Protein AF-A0A146M3C0-F1 (afdb_monomer_lite)

Foldseek 3Di:
DDDDDDPVRVVVVVVVVVVVVVVVVVVVCPDPQDWDAAPQDGDTHSDPVVNVLCVVQPRPHPFDAAAPPDRDGDSDPVVNVVCCCVPVDDPVNVVVVVVVVVVVVVVVVVVVVVVCCVPVDPPD

InterPro domains:
  IPR013087 Zinc finger C2H2-type [PS50157] (36-63)
  IPR013087 Zinc finger C2H2-type [PS50157] (65-93)

Sequence (124 aa):
EKVHPTYEQLVEKANKEARKKASKIAKDGTTVIERFPCSKCTRSYKFKKHLTWHLQYECGVPPRFSCSSCSFRGKDKRTVLRHIKKVHTTQEELRIEKANKEVEDAAKEVEEAIIYIHNEIPGF

Radius of gyration: 24.07 Å; chains: 1; bounding box: 65×37×46 Å

Secondary structure (DSSP, 8-state):
--PPPPHHHHHHHHHHHHHHHHHHHTTS--S----EE-SSSS-EESSHHHHHHHHHHTTTPPP-EEPSSSS-EESSHHHHHHHHHHHT--HHHHHHHHHHHHHHHHHHHHHHHHHHHHHHSTT-

Structure (mmCIF, N/CA/C/O backbone):
data_AF-A0A146M3C0-F1
#
_entry.id   AF-A0A146M3C0-F1
#
loop_
_atom_site.group_PDB
_atom_site.id
_atom_site.type_symbol
_atom_site.label_atom_id
_atom_site.label_alt_id
_atom_site.label_comp_id
_atom_site.label_asym_id
_atom_site.label_entity_id
_atom_site.label_seq_id
_atom_site.pdbx_PDB_ins_code
_atom_site.Cartn_x
_atom_site.Cartn_y
_atom_site.Cartn_z
_atom_site.occupancy
_atom_site.B_iso_or_equiv
_atom_site.auth_seq_id
_atom_site.auth_comp_id
_atom_site.auth_asym_id
_atom_site.auth_atom_id
_atom_site.pdbx_PDB_model_num
ATOM 1 N N . GLU A 1 1 ? 43.745 -4.798 17.406 1.00 54.12 1 GLU A N 1
ATOM 2 C CA . GLU A 1 1 ? 43.210 -3.629 18.133 1.00 54.12 1 GLU A CA 1
ATOM 3 C C . GLU A 1 1 ? 41.689 -3.744 18.178 1.00 54.12 1 GLU A C 1
ATOM 5 O O . GLU A 1 1 ? 41.094 -3.994 17.136 1.00 54.12 1 GLU A O 1
ATOM 10 N N . LYS A 1 2 ? 41.052 -3.733 19.357 1.00 60.28 2 LYS A N 1
ATOM 11 C CA . LYS A 1 2 ? 39.584 -3.846 19.450 1.00 60.28 2 LYS A CA 1
ATOM 12 C C . LYS A 1 2 ? 39.004 -2.434 19.412 1.00 60.28 2 LYS A C 1
ATOM 14 O O . LYS A 1 2 ? 39.130 -1.712 20.393 1.00 60.28 2 LYS A O 1
ATOM 19 N N . VAL A 1 3 ? 38.411 -2.048 18.283 1.00 73.31 3 VAL A N 1
ATOM 20 C CA . VAL A 1 3 ? 37.755 -0.742 18.125 1.00 73.31 3 VAL A CA 1
ATOM 21 C C . VAL A 1 3 ? 36.576 -0.666 19.093 1.00 73.31 3 VAL A C 1
ATOM 23 O O . VAL A 1 3 ? 35.673 -1.504 19.049 1.00 73.31 3 VAL A O 1
ATOM 26 N N . HIS A 1 4 ? 36.614 0.307 20.001 1.00 72.12 4 HIS A N 1
ATOM 27 C CA . HIS A 1 4 ? 35.531 0.549 20.944 1.00 72.12 4 HIS A CA 1
ATOM 28 C C . HIS A 1 4 ? 34.388 1.289 20.230 1.00 72.12 4 HIS A C 1
ATOM 30 O O . HIS A 1 4 ? 34.660 2.259 19.521 1.00 72.12 4 HIS A O 1
ATOM 36 N N . PRO A 1 5 ? 33.124 0.858 20.388 1.00 81.56 5 PRO A N 1
ATOM 37 C CA . PRO A 1 5 ? 31.999 1.505 19.725 1.00 81.56 5 PRO A CA 1
ATOM 38 C C . PRO A 1 5 ? 31.825 2.955 20.188 1.00 81.56 5 PRO A C 1
ATOM 40 O O . PRO A 1 5 ? 32.049 3.277 21.361 1.00 81.56 5 PRO A O 1
ATOM 43 N N . THR A 1 6 ? 31.416 3.823 19.261 1.00 91.94 6 THR A N 1
ATOM 44 C CA . THR A 1 6 ? 31.141 5.235 19.551 1.00 91.94 6 THR A CA 1
ATOM 45 C C . THR A 1 6 ? 29.829 5.393 20.314 1.00 91.94 6 THR A C 1
ATOM 47 O O . THR A 1 6 ? 28.981 4.495 20.356 1.00 91.94 6 THR A O 1
ATOM 50 N N . TYR A 1 7 ? 29.645 6.565 20.917 1.00 85.00 7 TYR A N 1
ATOM 51 C CA . TYR A 1 7 ? 28.418 6.901 21.626 1.00 85.00 7 TYR A CA 1
ATOM 52 C C . TYR A 1 7 ? 27.178 6.821 20.715 1.00 85.00 7 TYR A C 1
ATOM 54 O O . TYR A 1 7 ? 26.175 6.228 21.123 1.00 85.00 7 TYR A O 1
ATOM 62 N N . GLU A 1 8 ? 27.241 7.304 19.463 1.00 92.94 8 GLU A N 1
ATOM 63 C CA . GLU A 1 8 ? 26.106 7.195 18.531 1.00 92.94 8 GLU A CA 1
ATOM 64 C C . GLU A 1 8 ? 25.739 5.733 18.240 1.00 92.94 8 GLU A C 1
ATOM 66 O O . GLU A 1 8 ? 24.560 5.375 18.260 1.00 92.94 8 GLU A O 1
ATOM 71 N N . GLN A 1 9 ? 26.735 4.860 18.050 1.00 91.69 9 GLN A N 1
ATOM 72 C CA . GLN A 1 9 ? 26.518 3.435 17.769 1.00 91.69 9 GLN A CA 1
ATOM 73 C C . GLN A 1 9 ? 25.808 2.716 18.926 1.00 91.69 9 GLN A C 1
ATOM 75 O O . GLN A 1 9 ? 24.974 1.829 18.709 1.00 91.69 9 GLN A O 1
ATOM 80 N N . LEU A 1 10 ? 26.102 3.108 20.169 1.00 91.19 10 LEU A N 1
ATOM 81 C CA . LEU A 1 10 ? 25.420 2.588 21.354 1.00 91.19 10 LEU A CA 1
ATOM 82 C C . LEU A 1 10 ? 23.959 3.061 21.416 1.00 91.19 10 LEU A C 1
ATOM 84 O O . LEU A 1 10 ? 23.064 2.251 21.680 1.00 91.19 10 LEU A O 1
ATOM 88 N N . VAL A 1 11 ? 23.701 4.338 21.111 1.00 92.81 11 VAL A N 1
ATOM 89 C CA . VAL A 1 11 ? 22.347 4.920 21.074 1.00 92.81 11 VAL A CA 1
ATOM 90 C C . VAL A 1 11 ? 21.495 4.278 19.978 1.00 92.81 11 VAL A C 1
ATOM 92 O O . VAL A 1 11 ? 20.347 3.895 20.221 1.00 92.81 11 VAL A O 1
ATOM 95 N N . GLU A 1 12 ? 22.041 4.090 18.777 1.00 93.12 12 GLU A N 1
ATOM 96 C CA . GLU A 1 12 ? 21.337 3.424 17.679 1.00 93.12 12 GLU A CA 1
ATOM 97 C C . GLU A 1 12 ? 20.973 1.979 18.015 1.00 93.12 12 GLU A C 1
ATOM 99 O O . GLU A 1 12 ? 19.845 1.538 17.754 1.00 93.12 12 GLU A O 1
ATOM 104 N N . LYS A 1 13 ? 21.902 1.241 18.635 1.00 93.12 13 LYS A N 1
ATOM 105 C CA . LYS A 1 13 ? 21.661 -0.132 19.082 1.00 93.12 13 LYS A CA 1
ATOM 106 C C . LYS A 1 13 ? 20.535 -0.184 20.114 1.00 93.12 13 LYS A C 1
ATOM 108 O O . LYS A 1 13 ? 19.594 -0.961 19.930 1.00 93.12 13 LYS A O 1
ATOM 113 N N . ALA A 1 14 ? 20.575 0.682 21.127 1.00 93.00 14 ALA A N 1
ATOM 114 C CA . ALA A 1 14 ? 19.534 0.774 22.149 1.00 93.00 14 ALA A CA 1
ATOM 115 C C . ALA A 1 14 ? 18.163 1.128 21.541 1.00 93.00 14 ALA A C 1
ATOM 117 O O . ALA A 1 14 ? 17.158 0.476 21.833 1.00 93.00 14 ALA A O 1
ATOM 118 N N . ASN A 1 15 ? 18.116 2.087 20.613 1.00 91.19 15 ASN A N 1
ATOM 119 C CA . ASN A 1 15 ? 16.892 2.467 19.903 1.00 91.19 15 ASN A CA 1
ATOM 120 C C . ASN A 1 15 ? 16.329 1.314 19.059 1.00 91.19 15 ASN A C 1
ATOM 122 O O . ASN A 1 15 ? 15.118 1.069 19.040 1.00 91.19 15 ASN A O 1
ATOM 126 N N . LYS A 1 16 ? 17.197 0.570 18.366 1.00 92.06 16 LYS A N 1
ATOM 127 C CA . LYS A 1 16 ? 16.816 -0.606 17.574 1.00 92.06 16 LYS A CA 1
ATOM 128 C C . LYS A 1 16 ? 16.255 -1.717 18.463 1.00 92.06 16 LYS A C 1
ATOM 130 O O . LYS A 1 16 ? 15.255 -2.340 18.099 1.00 92.06 16 LYS A O 1
ATOM 135 N N . GLU A 1 17 ? 16.857 -1.952 19.624 1.00 93.44 17 GLU A N 1
ATOM 136 C CA . GLU A 1 17 ? 16.389 -2.925 20.616 1.00 93.44 17 GLU A CA 1
ATOM 137 C C . GLU A 1 17 ? 15.050 -2.512 21.241 1.00 93.44 17 GLU A C 1
ATOM 139 O O . GLU A 1 17 ? 14.123 -3.326 21.296 1.00 93.44 17 GLU A O 1
ATOM 144 N N . ALA A 1 18 ? 14.886 -1.236 21.596 1.00 88.94 18 ALA A N 1
ATOM 145 C CA . ALA A 1 18 ? 13.631 -0.691 22.106 1.00 88.94 18 ALA A CA 1
ATOM 146 C C . ALA A 1 18 ? 12.483 -0.841 21.090 1.00 88.94 18 ALA A C 1
ATOM 148 O O . ALA A 1 18 ? 11.401 -1.319 21.440 1.00 88.94 18 ALA A O 1
ATOM 149 N N . ARG A 1 19 ? 12.729 -0.532 19.807 1.00 88.06 19 ARG A N 1
ATOM 150 C CA . ARG A 1 19 ? 11.752 -0.726 18.716 1.00 88.06 19 ARG A CA 1
ATOM 151 C C . ARG A 1 19 ? 11.354 -2.195 18.558 1.00 88.06 19 ARG A C 1
ATOM 153 O O . ARG A 1 19 ? 10.168 -2.499 18.417 1.00 88.06 19 ARG A O 1
ATOM 160 N N . LYS A 1 20 ? 12.322 -3.118 18.617 1.00 87.50 20 LYS A N 1
ATOM 161 C CA . LYS A 1 20 ? 12.063 -4.570 18.563 1.00 87.50 20 LYS A CA 1
ATOM 162 C C . LYS A 1 20 ? 11.214 -5.033 19.749 1.00 87.50 20 LYS A C 1
ATOM 164 O O . LYS A 1 20 ? 10.244 -5.762 19.546 1.00 87.50 20 LYS A O 1
ATOM 169 N N . LYS A 1 21 ? 11.531 -4.570 20.963 1.00 83.19 21 LYS A N 1
ATOM 170 C CA . LYS A 1 21 ? 10.773 -4.872 22.187 1.00 83.19 21 LYS A CA 1
ATOM 171 C C . LYS A 1 21 ? 9.334 -4.357 22.095 1.00 83.19 21 LYS A C 1
ATOM 173 O O . LYS A 1 21 ? 8.403 -5.126 22.316 1.00 83.19 21 LYS A O 1
ATOM 178 N N . ALA A 1 22 ? 9.139 -3.107 21.674 1.00 80.00 22 ALA A N 1
ATOM 179 C CA . ALA A 1 22 ? 7.813 -2.519 21.470 1.00 80.00 22 ALA A CA 1
ATOM 180 C C . ALA A 1 22 ? 6.995 -3.271 20.405 1.00 80.00 22 ALA A C 1
ATOM 182 O O . ALA A 1 22 ? 5.810 -3.545 20.600 1.00 80.00 22 ALA A O 1
ATOM 183 N N . SER A 1 23 ? 7.628 -3.676 19.297 1.00 80.88 23 SER A N 1
ATOM 184 C CA . SER A 1 23 ? 6.961 -4.482 18.270 1.00 80.88 23 SER A CA 1
ATOM 185 C C . SER A 1 23 ? 6.556 -5.869 18.773 1.00 80.88 23 SER A C 1
ATOM 187 O O . SER A 1 23 ? 5.562 -6.394 18.271 1.00 80.88 23 SER A O 1
ATOM 189 N N . LYS A 1 24 ? 7.308 -6.473 19.701 1.00 77.25 24 LYS A N 1
ATOM 190 C CA . LYS A 1 24 ? 6.968 -7.767 20.308 1.00 77.25 24 LYS A CA 1
ATOM 191 C C . LYS A 1 24 ? 5.775 -7.630 21.260 1.00 77.25 24 LYS A C 1
ATOM 193 O O . LYS A 1 24 ? 4.794 -8.342 21.095 1.00 77.25 24 LYS A O 1
ATOM 198 N N . ILE A 1 25 ? 5.780 -6.613 22.127 1.00 72.56 25 ILE A N 1
ATOM 199 C CA . ILE A 1 25 ? 4.651 -6.289 23.024 1.00 72.56 25 ILE A CA 1
ATOM 200 C C . ILE A 1 25 ? 3.352 -6.052 22.233 1.00 72.56 25 ILE A C 1
ATOM 202 O O . ILE A 1 25 ? 2.281 -6.506 22.627 1.00 72.56 25 ILE A O 1
ATOM 206 N N . ALA A 1 26 ? 3.434 -5.382 21.079 1.00 70.31 26 ALA A N 1
ATOM 207 C CA . ALA A 1 26 ? 2.276 -5.147 20.217 1.00 70.31 26 ALA A CA 1
ATOM 208 C C . ALA A 1 26 ? 1.732 -6.413 19.517 1.00 70.31 26 ALA A C 1
ATOM 210 O O . ALA A 1 26 ? 0.622 -6.357 18.982 1.00 70.31 26 ALA A O 1
ATOM 211 N N . LYS A 1 27 ? 2.508 -7.506 19.465 1.00 68.44 27 LYS A N 1
ATOM 212 C CA . LYS A 1 27 ? 2.137 -8.797 18.855 1.00 68.44 27 LYS A CA 1
ATOM 213 C C . LYS A 1 27 ? 1.643 -9.809 19.888 1.00 68.44 27 LYS A C 1
ATOM 215 O O . LYS A 1 27 ? 0.701 -10.530 19.586 1.00 68.44 27 LYS A O 1
ATOM 220 N N . ASP A 1 28 ? 2.217 -9.801 21.090 1.00 70.50 28 ASP A N 1
ATOM 221 C CA . ASP A 1 28 ? 1.913 -10.760 22.165 1.00 70.50 28 ASP A CA 1
ATOM 222 C C . ASP A 1 28 ? 0.541 -10.509 22.835 1.00 70.50 28 ASP A C 1
ATOM 224 O O . ASP A 1 28 ? 0.149 -11.226 23.750 1.00 70.50 28 ASP A O 1
ATOM 228 N N . GLY A 1 29 ? -0.223 -9.504 22.383 1.00 62.78 29 GLY A N 1
ATOM 229 C CA . GLY A 1 29 ? -1.632 -9.309 22.758 1.00 62.78 29 GLY A CA 1
ATOM 230 C C . GLY A 1 29 ? -1.877 -8.908 24.217 1.00 62.78 29 GLY A C 1
ATOM 231 O O . GLY A 1 29 ? -3.019 -8.681 24.596 1.00 62.78 29 GLY A O 1
ATOM 232 N N . THR A 1 30 ? -0.822 -8.756 25.022 1.00 63.81 30 THR A N 1
ATOM 233 C CA . THR A 1 30 ? -0.884 -8.381 26.447 1.00 63.81 30 THR A CA 1
ATOM 234 C C . THR A 1 30 ? -1.446 -6.972 26.665 1.00 63.81 30 THR A C 1
ATOM 236 O O . THR A 1 30 ? -1.906 -6.642 27.753 1.00 63.81 30 THR A O 1
ATOM 239 N N . THR A 1 31 ? -1.450 -6.133 25.624 1.00 63.66 31 THR A N 1
ATOM 240 C CA . THR A 1 31 ? -2.179 -4.861 25.622 1.00 63.66 31 THR A CA 1
ATOM 241 C C . THR A 1 31 ? -3.545 -5.086 24.979 1.00 63.66 31 THR A C 1
ATOM 243 O O . THR A 1 31 ? -3.637 -5.345 23.778 1.00 63.66 31 THR A O 1
ATOM 246 N N . VAL A 1 32 ? -4.621 -4.991 25.765 1.00 66.56 32 VAL A N 1
ATOM 247 C CA . VAL A 1 32 ? -5.984 -4.913 25.221 1.00 66.56 32 VAL A CA 1
ATOM 248 C C . VAL A 1 32 ? -6.104 -3.558 24.525 1.00 66.56 32 VAL A C 1
ATOM 250 O O . VAL A 1 32 ? -6.438 -2.548 25.134 1.00 66.56 32 VAL A O 1
ATOM 253 N N . ILE A 1 33 ? -5.729 -3.509 23.247 1.00 74.00 33 ILE A N 1
ATOM 254 C CA . ILE A 1 33 ? -5.891 -2.311 22.426 1.00 74.00 33 ILE A CA 1
ATOM 255 C C . ILE A 1 33 ? -7.352 -2.278 21.998 1.00 74.00 33 ILE A C 1
ATOM 257 O O . ILE A 1 33 ? -7.770 -3.090 21.166 1.00 74.00 33 ILE A O 1
ATOM 261 N N . GLU A 1 34 ? -8.113 -1.349 2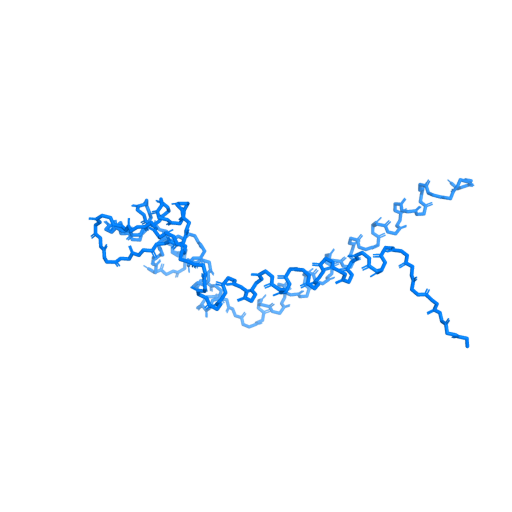2.572 1.00 84.25 34 GLU A N 1
ATOM 262 C CA . GLU A 1 34 ? -9.484 -1.076 22.159 1.00 84.25 34 GLU A CA 1
ATOM 263 C C . GLU A 1 34 ? -9.526 -0.873 20.637 1.00 84.25 34 GLU A C 1
ATOM 265 O O . GLU A 1 34 ? -8.780 -0.075 20.057 1.00 84.25 34 GLU A O 1
ATOM 270 N N . ARG A 1 35 ? -10.341 -1.685 19.961 1.00 92.69 35 ARG A N 1
ATOM 271 C CA . ARG A 1 35 ? -10.482 -1.643 18.504 1.00 92.69 35 ARG A CA 1
ATOM 272 C C . ARG A 1 35 ? -11.630 -0.719 18.142 1.00 92.69 35 ARG A C 1
ATOM 274 O O . ARG A 1 35 ? -12.593 -0.590 18.879 1.00 92.69 35 ARG A O 1
ATOM 281 N N . PHE A 1 36 ? -11.564 -0.159 16.944 1.00 95.31 36 PHE A N 1
ATOM 282 C CA . PHE A 1 36 ? -12.620 0.660 16.366 1.00 95.31 36 PHE A CA 1
ATOM 283 C C . PHE A 1 36 ? -13.498 -0.219 15.458 1.00 95.31 36 PHE A C 1
ATOM 285 O O . PHE A 1 36 ? -13.061 -0.549 14.345 1.00 95.31 36 PHE A O 1
ATOM 292 N N . PRO A 1 37 ? -14.684 -0.665 15.912 1.00 96.31 37 PRO A N 1
ATOM 293 C CA . PRO A 1 37 ? -15.575 -1.496 15.112 1.00 96.31 37 PRO A CA 1
ATOM 294 C C . PRO A 1 37 ? -16.277 -0.679 14.024 1.00 96.31 37 PRO A C 1
ATOM 296 O O . PRO A 1 37 ? -16.563 0.506 14.186 1.00 96.31 37 PRO A O 1
ATOM 299 N N . CYS A 1 38 ? -16.569 -1.326 12.900 1.00 97.00 38 CYS A N 1
ATOM 300 C CA . CYS A 1 38 ? -17.462 -0.778 11.892 1.00 97.00 38 CYS A CA 1
ATOM 301 C C . CYS A 1 38 ? -18.917 -0.966 12.332 1.00 97.00 38 CYS A C 1
ATOM 303 O O . CYS A 1 38 ? -19.301 -2.048 12.753 1.00 97.00 38 CYS A O 1
ATOM 305 N N . SER A 1 39 ? -19.749 0.065 12.185 1.00 95.12 39 SER A N 1
ATOM 306 C CA . SER A 1 39 ? -21.184 -0.023 12.492 1.00 95.12 39 SER A CA 1
ATOM 307 C C . SER A 1 39 ? -22.009 -0.716 11.402 1.00 95.12 39 SER A C 1
ATOM 309 O O . SER A 1 39 ? -23.179 -1.011 11.612 1.00 95.12 39 SER A O 1
ATOM 311 N N . LYS A 1 40 ? -21.419 -0.958 10.225 1.00 95.25 40 LYS A N 1
ATOM 312 C CA . LYS A 1 40 ? -22.104 -1.499 9.039 1.00 95.25 40 LYS A CA 1
ATOM 313 C C . LYS A 1 40 ? -21.694 -2.933 8.690 1.00 95.25 40 LYS A C 1
ATOM 315 O O . LYS A 1 40 ? -22.280 -3.532 7.796 1.00 95.25 40 LYS A O 1
ATOM 320 N N . CYS A 1 41 ? -20.652 -3.468 9.324 1.00 95.50 41 CYS A N 1
ATOM 321 C CA . CYS A 1 41 ? -20.181 -4.834 9.099 1.00 95.50 41 CYS A CA 1
ATOM 322 C C . CYS A 1 41 ? -19.391 -5.346 10.309 1.00 95.50 41 CYS A C 1
ATOM 324 O O . CYS A 1 41 ? -19.108 -4.602 11.238 1.00 95.50 41 CYS A O 1
ATOM 326 N N . THR A 1 42 ? -18.960 -6.604 10.270 1.00 95.00 42 THR A N 1
ATOM 327 C CA . THR A 1 42 ? -18.282 -7.279 11.390 1.00 95.00 42 THR A CA 1
ATOM 328 C C . THR A 1 42 ? -16.794 -6.930 11.551 1.00 95.00 42 THR A C 1
ATOM 330 O O . THR A 1 42 ? -16.109 -7.489 12.406 1.00 95.00 42 THR A O 1
ATOM 333 N N . ARG A 1 43 ? -16.244 -6.021 10.731 1.00 94.81 43 ARG A N 1
ATOM 334 C CA . ARG A 1 43 ? -14.808 -5.684 10.751 1.00 94.81 43 ARG A CA 1
ATOM 335 C C . ARG A 1 43 ? -14.487 -4.668 11.847 1.00 94.81 43 ARG A C 1
ATOM 337 O O . ARG A 1 43 ? -15.240 -3.728 12.080 1.00 94.81 43 ARG A O 1
ATOM 344 N N . SER A 1 44 ? -13.310 -4.803 12.458 1.00 95.00 44 SER A N 1
ATOM 345 C CA . SER A 1 44 ? -12.781 -3.847 13.438 1.00 95.00 44 SER A CA 1
ATOM 346 C C . SER A 1 44 ? -11.311 -3.520 13.182 1.00 95.00 44 SER A C 1
ATOM 348 O O . SER A 1 44 ? -10.517 -4.359 12.738 1.00 95.00 44 SER A O 1
ATOM 350 N N . TYR A 1 45 ? -10.922 -2.286 13.490 1.00 94.56 45 TYR A N 1
ATOM 351 C CA . TYR A 1 45 ? -9.629 -1.726 13.113 1.00 94.56 45 TYR A CA 1
ATOM 352 C C . TYR A 1 45 ? -8.828 -1.293 14.335 1.00 94.56 45 TYR A C 1
ATOM 354 O O . TYR A 1 45 ? -9.374 -0.756 15.288 1.00 94.56 45 TYR A O 1
ATOM 362 N N . LYS A 1 46 ? -7.505 -1.478 14.284 1.00 91.31 46 LYS A N 1
ATOM 363 C CA . LYS A 1 46 ? -6.594 -1.034 15.353 1.00 91.31 46 LYS A CA 1
ATOM 364 C C . LYS A 1 46 ? -6.528 0.492 15.485 1.00 91.31 46 LYS A C 1
ATOM 366 O O . LYS A 1 46 ? -6.266 1.006 16.561 1.00 91.31 46 LYS A O 1
ATOM 371 N N . PHE A 1 47 ? -6.735 1.218 14.387 1.00 91.94 47 PHE A N 1
ATOM 372 C CA . PHE A 1 47 ? -6.617 2.673 14.355 1.00 91.94 47 PHE A CA 1
ATOM 373 C C . PHE A 1 47 ? -7.865 3.302 13.743 1.00 91.94 47 PHE A C 1
ATOM 375 O O . PHE A 1 47 ? -8.318 2.856 12.684 1.00 91.94 47 PHE A O 1
ATOM 382 N N . LYS A 1 48 ? -8.347 4.396 14.344 1.00 93.31 48 LYS A N 1
ATOM 383 C CA . LYS A 1 48 ? -9.504 5.165 13.859 1.00 93.31 48 LYS A CA 1
ATOM 384 C C . LYS A 1 48 ? -9.364 5.571 12.390 1.00 93.31 48 LYS A C 1
ATOM 386 O O . LYS A 1 48 ? -10.300 5.392 11.624 1.00 93.31 48 LYS A O 1
ATOM 391 N N . LYS A 1 49 ? -8.166 5.992 11.958 1.00 94.69 49 LYS A N 1
ATOM 392 C CA . LYS A 1 49 ? -7.886 6.338 10.549 1.00 94.69 49 LYS A CA 1
ATOM 393 C C . LYS A 1 49 ? -8.196 5.203 9.565 1.00 94.69 49 LYS A C 1
ATOM 395 O O . LYS A 1 49 ? -8.652 5.462 8.457 1.00 94.69 49 LYS A O 1
ATOM 400 N N . HIS A 1 50 ? -7.978 3.947 9.961 1.00 94.50 50 HIS A N 1
ATOM 401 C CA . HIS A 1 50 ? -8.285 2.798 9.108 1.00 94.50 50 HIS A CA 1
ATOM 402 C C . HIS A 1 50 ? -9.786 2.506 9.080 1.00 94.50 50 HIS A C 1
ATOM 404 O O . HIS A 1 50 ? -10.296 2.165 8.018 1.00 94.50 50 HIS A O 1
ATOM 410 N N . LEU A 1 51 ? -10.495 2.688 10.203 1.00 96.25 51 LEU A N 1
ATOM 411 C CA . LEU A 1 51 ? -11.956 2.603 10.218 1.00 96.25 51 LEU A CA 1
ATOM 412 C C . LEU A 1 51 ? -12.576 3.689 9.327 1.00 96.25 51 LEU A C 1
ATOM 414 O O . LEU A 1 51 ? -13.413 3.371 8.489 1.00 96.25 51 LEU A O 1
ATOM 418 N N . THR A 1 52 ? -12.140 4.945 9.454 1.00 94.88 52 THR A N 1
ATOM 419 C CA . THR A 1 52 ? -12.618 6.048 8.603 1.00 94.88 52 THR A CA 1
ATOM 420 C C . THR A 1 52 ? -12.407 5.730 7.127 1.00 94.88 52 THR A C 1
ATOM 422 O O . THR A 1 52 ? -13.333 5.835 6.328 1.00 94.88 52 THR A O 1
ATOM 425 N N . TRP A 1 53 ? -11.207 5.270 6.770 1.00 93.69 53 TRP A N 1
ATOM 426 C CA . TRP A 1 53 ? -10.895 4.894 5.397 1.00 93.69 53 TRP A CA 1
ATOM 427 C C . TRP A 1 53 ? -11.760 3.725 4.900 1.00 93.69 53 TRP A C 1
ATOM 429 O O . TRP A 1 53 ? -12.304 3.780 3.799 1.00 93.69 53 TRP A O 1
ATOM 439 N N . HIS A 1 54 ? -11.960 2.699 5.729 1.00 93.38 54 HIS A N 1
ATOM 440 C CA . HIS A 1 54 ? -12.855 1.588 5.421 1.00 93.38 54 HIS A CA 1
ATOM 441 C C . HIS A 1 54 ? -14.290 2.061 5.164 1.00 93.38 54 HIS A C 1
ATOM 443 O O . HIS A 1 54 ? -14.892 1.667 4.167 1.00 93.38 54 HIS A O 1
ATOM 449 N N . LEU A 1 55 ? -14.833 2.925 6.023 1.00 93.44 55 LEU A N 1
ATOM 450 C CA . LEU A 1 55 ? -16.182 3.469 5.863 1.00 93.44 55 LEU A CA 1
ATOM 451 C C . LEU A 1 55 ? -16.323 4.301 4.583 1.00 93.44 55 LEU A C 1
ATOM 453 O O . LEU A 1 55 ? -17.368 4.254 3.942 1.00 93.44 55 LEU A O 1
ATOM 457 N N . GLN A 1 56 ? -15.279 5.041 4.211 1.00 91.44 56 GLN A N 1
ATOM 458 C CA . GLN A 1 56 ? -15.300 5.939 3.061 1.00 91.44 56 GLN A CA 1
ATOM 459 C C . GLN A 1 56 ? -15.119 5.217 1.718 1.00 91.44 56 GLN A C 1
ATOM 461 O O . GLN A 1 56 ? -15.713 5.634 0.723 1.00 91.44 56 GLN A O 1
ATOM 466 N N . TYR A 1 57 ? -14.303 4.159 1.669 1.00 89.38 57 TYR A N 1
ATOM 467 C CA . TYR A 1 57 ? -13.857 3.565 0.400 1.00 89.38 57 TYR A CA 1
ATOM 468 C C . TYR A 1 57 ? -14.167 2.077 0.238 1.00 89.38 57 TYR A C 1
ATOM 470 O O . TYR A 1 57 ? -14.085 1.563 -0.875 1.00 89.38 57 TYR A O 1
ATOM 478 N N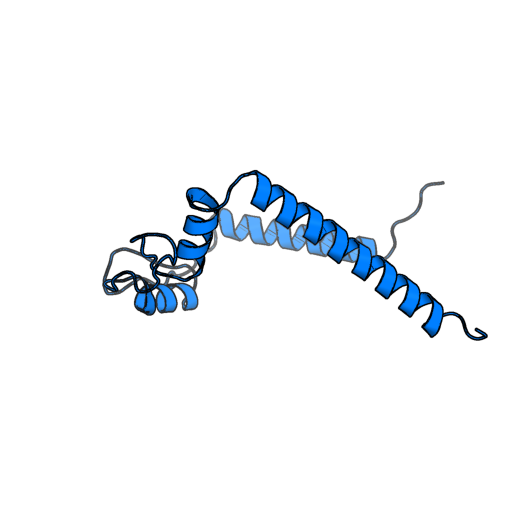 . GLU A 1 58 ? -14.522 1.363 1.309 1.00 90.62 58 GLU A N 1
ATOM 479 C CA . GLU A 1 58 ? -14.742 -0.084 1.237 1.00 90.62 58 GLU A CA 1
ATOM 480 C C . GLU A 1 58 ? -16.140 -0.534 1.657 1.00 90.62 58 GLU A C 1
ATOM 482 O O . GLU A 1 58 ? -16.699 -1.437 1.033 1.00 90.62 58 GLU A O 1
ATOM 487 N N . CYS A 1 59 ? -16.672 0.005 2.754 1.00 93.56 59 CYS A N 1
ATOM 488 C CA . CYS A 1 59 ? -17.846 -0.548 3.416 1.00 93.56 59 CYS A CA 1
ATOM 489 C C . CYS A 1 59 ? -19.130 -0.149 2.695 1.00 93.56 59 CYS A C 1
ATOM 491 O O . CYS A 1 59 ? -19.612 0.971 2.852 1.00 93.56 59 CYS A O 1
ATOM 493 N N . GLY A 1 60 ? -19.693 -1.073 1.914 1.00 90.12 60 GLY A N 1
ATOM 494 C CA . GLY A 1 60 ? -20.875 -0.791 1.095 1.00 90.12 60 GLY A CA 1
ATOM 495 C C . GLY A 1 60 ? -20.602 0.208 -0.035 1.00 90.12 60 GLY A C 1
ATOM 496 O O . GLY A 1 60 ? -21.538 0.729 -0.629 1.00 90.12 60 GLY A O 1
ATOM 497 N N . VAL A 1 61 ? -19.328 0.487 -0.330 1.00 90.44 61 VAL A N 1
ATOM 498 C CA . VAL A 1 61 ? -18.919 1.391 -1.406 1.00 90.44 61 VAL A CA 1
ATOM 499 C C . VAL A 1 61 ? -18.427 0.547 -2.583 1.00 90.44 61 VAL A C 1
ATOM 501 O O . VAL A 1 61 ? -17.493 -0.245 -2.409 1.00 90.44 61 VAL A O 1
ATOM 504 N N . PRO A 1 62 ? -19.028 0.680 -3.780 1.00 90.00 62 PRO A N 1
ATOM 505 C CA . PRO A 1 62 ? -18.570 -0.052 -4.952 1.00 90.00 62 PRO A CA 1
ATOM 506 C C . PRO A 1 62 ? -17.179 0.435 -5.397 1.00 90.00 62 PRO A C 1
ATOM 508 O O . PRO A 1 62 ? -16.850 1.607 -5.193 1.00 90.00 62 PRO A O 1
ATOM 511 N N . PRO A 1 63 ? -16.360 -0.425 -6.030 1.00 91.19 63 PRO A N 1
ATOM 512 C CA . PRO A 1 63 ? -15.048 -0.051 -6.555 1.00 91.19 63 PRO A CA 1
ATOM 513 C C . PRO A 1 63 ? -15.116 1.154 -7.506 1.00 91.19 63 PRO A C 1
ATOM 515 O O . PRO A 1 63 ? -15.758 1.104 -8.559 1.00 91.19 63 PRO A O 1
ATOM 518 N N . ARG A 1 64 ? -14.444 2.248 -7.133 1.00 91.25 64 ARG A N 1
ATOM 519 C CA . ARG A 1 64 ? -14.482 3.518 -7.882 1.00 91.25 64 ARG A CA 1
ATOM 520 C C . ARG A 1 64 ? -13.293 3.716 -8.811 1.00 91.25 64 ARG A C 1
ATOM 522 O O . ARG A 1 64 ? -13.381 4.511 -9.737 1.00 91.25 64 ARG A O 1
ATOM 529 N N . PHE A 1 65 ? -12.191 3.015 -8.569 1.00 92.88 65 PHE A N 1
ATOM 530 C CA . PHE A 1 65 ? -10.960 3.190 -9.330 1.00 92.88 65 PHE A CA 1
ATOM 531 C C . PHE A 1 65 ? -10.890 2.119 -10.411 1.00 92.88 65 PHE A C 1
ATOM 533 O O . PHE A 1 65 ? -10.899 0.935 -10.085 1.00 92.88 65 PHE A O 1
ATOM 540 N N . SER A 1 66 ? -10.833 2.515 -11.678 1.00 96.25 66 SER A N 1
ATOM 541 C CA . SER A 1 66 ? -10.737 1.601 -12.818 1.00 96.25 66 SER A CA 1
ATOM 542 C C . SER A 1 66 ? -9.295 1.409 -13.270 1.00 96.25 66 SER A C 1
ATOM 544 O O . SER A 1 66 ? -8.478 2.327 -13.191 1.00 96.25 66 SER A O 1
ATOM 546 N N . CYS A 1 67 ? -8.994 0.212 -13.762 1.00 97.12 67 CYS A N 1
ATOM 547 C CA . CYS A 1 67 ? -7.809 -0.023 -14.570 1.00 97.12 67 CYS A CA 1
ATOM 548 C C . CYS A 1 67 ? -7.946 0.707 -15.915 1.00 97.12 67 CYS A C 1
ATOM 550 O O . CYS A 1 67 ? -9.042 0.812 -16.459 1.00 97.12 67 CYS A O 1
ATOM 552 N N . SER A 1 68 ? -6.833 1.216 -16.441 1.00 95.38 68 SER A N 1
ATOM 553 C CA . SER A 1 68 ? -6.768 1.838 -17.768 1.00 95.38 68 SER A CA 1
ATOM 554 C C . SER A 1 68 ? -6.765 0.817 -18.906 1.00 95.38 68 SER A C 1
ATOM 556 O O . SER A 1 68 ? -7.129 1.157 -20.023 1.00 95.38 68 SER A O 1
ATOM 558 N N . SER A 1 69 ? -6.343 -0.417 -18.627 1.00 94.38 69 SER A N 1
ATOM 559 C CA . SER A 1 69 ? -6.076 -1.440 -19.645 1.00 94.38 69 SER A CA 1
ATOM 560 C C . SER A 1 69 ? -7.130 -2.550 -19.686 1.00 94.38 69 SER A C 1
ATOM 562 O O . SER A 1 69 ? -7.145 -3.345 -20.620 1.00 94.38 69 SER A O 1
ATOM 564 N N . CYS A 1 70 ? -8.011 -2.637 -18.685 1.00 96.69 70 CYS A N 1
ATOM 565 C CA . CYS A 1 70 ? -9.094 -3.617 -18.654 1.00 96.69 70 C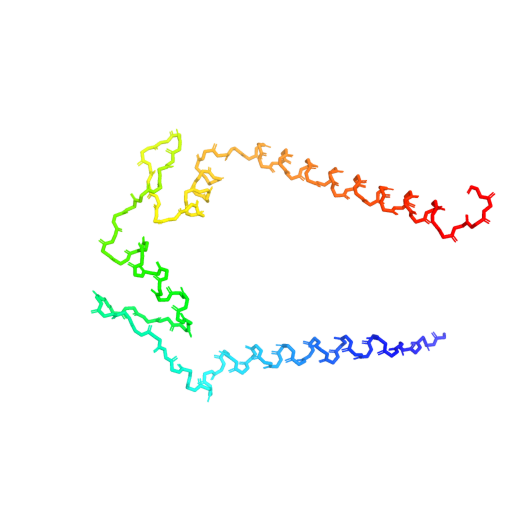YS A CA 1
ATOM 566 C C . CYS A 1 70 ? -10.272 -3.148 -17.783 1.00 96.69 70 CYS A C 1
ATOM 568 O O . CYS A 1 70 ? -10.239 -2.086 -17.165 1.00 96.69 70 CYS A O 1
ATOM 570 N N . SER A 1 71 ? -11.316 -3.973 -17.689 1.00 96.69 71 SER A N 1
ATOM 571 C CA . SER A 1 71 ? -12.529 -3.691 -16.911 1.00 96.69 71 SER A CA 1
ATOM 572 C C . SER A 1 71 ? -12.372 -3.846 -15.388 1.00 96.69 71 SER A C 1
ATOM 574 O O . SER A 1 71 ? -13.335 -3.624 -14.649 1.00 96.69 71 SER A O 1
ATOM 576 N N . PHE A 1 72 ? -11.182 -4.205 -14.886 1.00 97.19 72 PHE A N 1
ATOM 5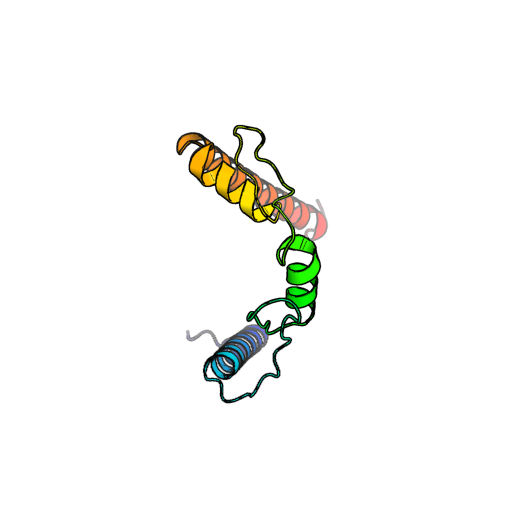77 C CA . PHE A 1 72 ? -10.940 -4.355 -13.451 1.00 97.19 72 PHE A CA 1
ATOM 578 C C . PHE A 1 72 ? -11.164 -3.041 -12.694 1.00 97.19 72 PHE A C 1
ATOM 580 O O . PHE A 1 72 ? -10.731 -1.966 -13.118 1.00 97.19 72 PHE A O 1
ATOM 587 N N . ARG A 1 73 ? -11.785 -3.138 -11.512 1.00 96.06 73 ARG A N 1
ATOM 588 C CA . ARG A 1 73 ? -11.975 -2.008 -10.600 1.00 96.06 73 ARG A CA 1
ATOM 589 C C . ARG A 1 73 ? -11.516 -2.336 -9.183 1.00 96.06 73 ARG A C 1
ATOM 591 O O . ARG A 1 73 ? -11.838 -3.386 -8.634 1.00 96.06 73 ARG A O 1
ATOM 598 N N . GLY A 1 74 ? -10.795 -1.403 -8.569 1.00 92.81 74 GLY A N 1
ATOM 599 C CA . GLY A 1 74 ? -10.313 -1.475 -7.194 1.00 92.81 74 GLY A CA 1
ATOM 600 C C . GLY A 1 74 ? -11.068 -0.543 -6.246 1.00 92.81 74 GLY A C 1
ATOM 601 O O . GLY A 1 74 ? -11.654 0.468 -6.646 1.00 92.81 74 GLY A O 1
ATOM 602 N N . LYS A 1 75 ? -11.025 -0.877 -4.953 1.00 89.69 75 LYS A N 1
ATOM 603 C CA . LYS A 1 75 ? -11.550 -0.019 -3.875 1.00 89.69 75 LYS A CA 1
ATOM 604 C C . LYS A 1 75 ? -10.671 1.208 -3.631 1.00 89.69 75 LYS A C 1
ATOM 606 O O . LYS A 1 75 ? -11.156 2.230 -3.164 1.00 89.69 75 LYS A O 1
ATOM 611 N N . ASP A 1 76 ? -9.390 1.120 -3.989 1.00 88.44 76 ASP A N 1
ATOM 612 C CA . ASP A 1 76 ? -8.435 2.220 -3.920 1.00 88.44 76 ASP A CA 1
ATOM 613 C C . ASP A 1 76 ? -7.420 2.194 -5.071 1.00 88.44 76 ASP A C 1
ATOM 615 O O . ASP A 1 76 ? -7.279 1.196 -5.786 1.00 88.44 76 ASP A O 1
ATOM 619 N N . LYS A 1 77 ? -6.686 3.304 -5.230 1.00 90.81 77 LYS A N 1
ATOM 620 C CA . LYS A 1 77 ? -5.636 3.446 -6.252 1.00 90.81 77 LYS A CA 1
ATOM 621 C C . LYS A 1 77 ? -4.556 2.368 -6.125 1.00 90.81 77 LYS A C 1
ATOM 623 O O . LYS A 1 77 ? -4.128 1.811 -7.128 1.00 90.81 77 LYS A O 1
ATOM 628 N N . ARG A 1 78 ? -4.142 2.030 -4.897 1.00 92.62 78 ARG A N 1
ATOM 629 C CA . ARG A 1 78 ? -3.087 1.031 -4.634 1.00 92.62 78 ARG A CA 1
ATOM 630 C C . ARG A 1 78 ? -3.468 -0.350 -5.162 1.00 92.62 78 ARG A C 1
ATOM 632 O O . ARG A 1 78 ? -2.632 -1.051 -5.724 1.00 92.62 78 ARG A O 1
ATOM 639 N N . THR A 1 79 ? -4.731 -0.730 -5.006 1.00 93.88 79 THR A N 1
ATOM 640 C CA . THR A 1 79 ? -5.265 -2.002 -5.491 1.00 93.88 79 THR A CA 1
ATOM 641 C C . THR A 1 79 ? -5.224 -2.067 -7.013 1.00 93.88 79 THR A C 1
ATOM 643 O O . THR A 1 79 ? -4.799 -3.087 -7.550 1.00 93.88 79 THR A O 1
ATOM 646 N N . VAL A 1 80 ? -5.606 -0.984 -7.700 1.00 95.88 80 VAL A N 1
ATOM 647 C CA . VAL A 1 80 ? -5.539 -0.900 -9.168 1.00 95.88 80 VAL A CA 1
ATOM 648 C C . VAL A 1 80 ? -4.095 -0.920 -9.660 1.00 95.88 80 VAL A C 1
ATOM 650 O O . VAL A 1 80 ? -3.780 -1.696 -10.553 1.00 95.88 80 VAL A O 1
ATOM 653 N N . LEU A 1 81 ? -3.195 -0.152 -9.041 1.00 95.12 81 LEU A N 1
ATOM 654 C CA . LEU A 1 81 ? -1.775 -0.139 -9.411 1.00 95.12 81 LEU A CA 1
ATOM 655 C C . LEU A 1 81 ? -1.130 -1.518 -9.257 1.00 95.12 81 LEU A C 1
ATOM 657 O O . LEU A 1 81 ? -0.424 -1.975 -10.149 1.00 95.12 81 LEU A O 1
ATOM 661 N N . ARG A 1 82 ? -1.412 -2.221 -8.155 1.00 95.06 82 ARG A N 1
ATOM 662 C CA . ARG A 1 82 ? -0.939 -3.598 -7.962 1.00 95.06 82 ARG A CA 1
ATOM 663 C C . ARG A 1 82 ? -1.501 -4.549 -9.018 1.00 95.06 82 ARG A C 1
ATOM 665 O O . ARG A 1 82 ? -0.791 -5.445 -9.456 1.00 95.06 82 ARG A O 1
ATOM 672 N N . HIS A 1 83 ? -2.767 -4.381 -9.395 1.00 96.31 83 HIS A N 1
ATOM 673 C CA . HIS A 1 83 ? -3.367 -5.158 -10.473 1.00 96.31 83 HIS A CA 1
ATOM 674 C C . HIS A 1 83 ? -2.647 -4.898 -11.805 1.00 96.31 83 HIS A C 1
ATOM 676 O O . HIS A 1 83 ? -2.240 -5.862 -12.443 1.00 96.31 83 HIS A O 1
ATOM 682 N N . ILE A 1 84 ? -2.403 -3.632 -12.163 1.00 95.88 84 ILE A N 1
ATOM 683 C CA . ILE A 1 84 ? -1.659 -3.259 -13.375 1.00 95.88 84 ILE A CA 1
ATOM 684 C C . ILE A 1 84 ? -0.276 -3.912 -13.360 1.00 95.88 84 ILE A C 1
ATOM 686 O O . ILE A 1 84 ? 0.031 -4.671 -14.269 1.00 95.88 84 ILE A O 1
ATOM 690 N N . LYS A 1 85 ? 0.491 -3.740 -12.274 1.00 94.00 85 LYS A N 1
ATOM 691 C CA . LYS A 1 85 ? 1.827 -4.342 -12.137 1.00 94.00 85 LYS A CA 1
ATOM 692 C C . LYS A 1 85 ? 1.838 -5.865 -12.262 1.00 94.00 85 LYS A C 1
ATOM 694 O O . LYS A 1 85 ? 2.838 -6.434 -12.675 1.00 94.00 85 LYS A O 1
ATOM 699 N N . LYS A 1 86 ? 0.756 -6.540 -11.868 1.00 94.25 86 LYS A N 1
ATOM 700 C CA . LYS A 1 86 ? 0.679 -8.006 -11.879 1.00 94.25 86 LYS A CA 1
ATOM 701 C C . LYS A 1 86 ? 0.159 -8.574 -13.201 1.00 94.25 86 LYS A C 1
ATOM 703 O O . LYS A 1 86 ? 0.526 -9.686 -13.558 1.00 94.25 86 LYS A O 1
ATOM 708 N N . VAL A 1 87 ? -0.762 -7.872 -13.853 1.00 95.94 87 VAL A N 1
ATOM 709 C CA . VAL A 1 87 ? -1.537 -8.401 -14.989 1.00 95.94 87 VAL A CA 1
ATOM 710 C C . VAL A 1 87 ? -1.124 -7.760 -16.310 1.00 95.94 87 VAL A C 1
ATOM 712 O O . VAL A 1 87 ? -1.201 -8.406 -17.347 1.00 95.94 87 VAL A O 1
ATOM 715 N N . HIS A 1 88 ? -0.698 -6.500 -16.276 1.00 95.06 88 HIS A N 1
ATOM 716 C CA . HIS A 1 88 ? -0.451 -5.683 -17.462 1.00 95.06 88 HIS A CA 1
ATOM 717 C C . HIS A 1 88 ? 0.999 -5.225 -17.603 1.00 95.06 88 HIS A C 1
ATOM 719 O O . HIS A 1 88 ? 1.314 -4.578 -18.591 1.00 95.06 88 HIS A O 1
ATOM 725 N N . THR A 1 89 ? 1.866 -5.541 -16.641 1.00 94.38 89 THR A N 1
ATOM 726 C CA . THR A 1 89 ? 3.297 -5.247 -16.732 1.00 94.38 89 THR A CA 1
ATOM 727 C C . THR A 1 89 ? 4.059 -6.532 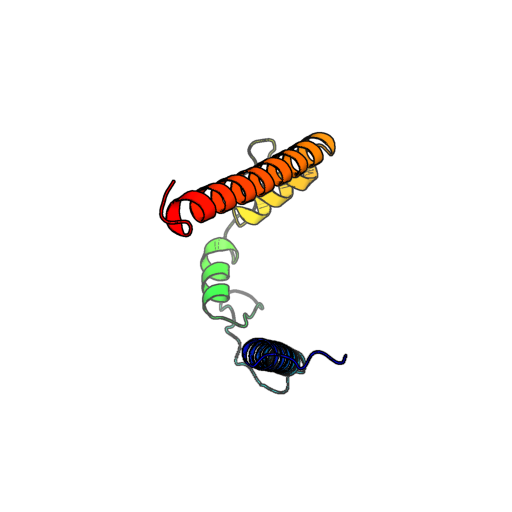-17.006 1.00 94.38 89 THR A C 1
ATOM 729 O O . THR A 1 89 ? 3.917 -7.529 -16.295 1.00 94.38 89 THR A O 1
ATOM 732 N N . THR A 1 90 ? 4.857 -6.507 -18.061 1.00 92.75 90 THR A N 1
ATOM 733 C CA . THR A 1 90 ? 5.741 -7.594 -18.461 1.00 92.75 90 THR A CA 1
ATOM 734 C C . THR A 1 90 ? 6.950 -7.684 -17.532 1.00 92.75 90 THR A C 1
ATOM 736 O O . THR A 1 90 ? 7.351 -6.724 -16.871 1.00 92.75 90 THR A O 1
ATOM 739 N N . GLN A 1 91 ? 7.583 -8.857 -17.501 1.00 90.44 91 GLN A N 1
ATOM 740 C CA . GLN A 1 91 ? 8.801 -9.054 -16.716 1.00 90.44 91 GLN A CA 1
ATOM 741 C C . GLN A 1 91 ? 9.954 -8.156 -17.189 1.00 90.44 91 GLN A C 1
ATOM 743 O O . GLN A 1 91 ? 10.811 -7.797 -16.381 1.00 90.44 91 GLN A O 1
ATOM 748 N N . GLU A 1 92 ? 9.965 -7.800 -18.473 1.00 92.00 92 GLU A N 1
ATOM 749 C CA . GLU A 1 92 ? 10.981 -6.934 -19.060 1.00 92.00 92 GLU A CA 1
ATOM 750 C C . GLU A 1 92 ? 10.796 -5.476 -18.637 1.00 92.00 92 GLU A C 1
ATOM 752 O O . GLU A 1 92 ? 11.734 -4.862 -18.140 1.00 92.00 92 GLU A O 1
ATOM 757 N N . GLU A 1 93 ? 9.569 -4.954 -18.681 1.00 92.50 93 GLU A N 1
ATOM 758 C CA . GLU A 1 93 ? 9.260 -3.616 -18.156 1.00 92.50 93 GLU A CA 1
ATOM 759 C C . GLU A 1 93 ? 9.628 -3.483 -16.670 1.00 92.50 93 GLU A C 1
ATOM 761 O O . GLU A 1 93 ? 10.148 -2.450 -16.255 1.00 92.50 93 GLU A O 1
ATOM 766 N N . LEU A 1 94 ? 9.434 -4.538 -15.866 1.00 90.88 94 LEU A N 1
ATOM 767 C CA . LEU A 1 94 ? 9.856 -4.547 -14.459 1.00 90.88 94 LEU A CA 1
ATOM 768 C C . LEU A 1 94 ? 11.382 -4.509 -14.291 1.00 90.88 94 LEU A C 1
ATOM 770 O O . LEU A 1 94 ? 11.877 -3.910 -13.334 1.00 90.88 94 LEU A O 1
ATOM 774 N N . ARG A 1 95 ? 12.137 -5.161 -15.186 1.00 93.38 95 ARG A N 1
ATOM 775 C CA . ARG A 1 95 ? 13.607 -5.100 -15.174 1.00 93.38 95 ARG A CA 1
ATOM 776 C C . ARG A 1 95 ? 14.092 -3.709 -15.548 1.00 93.38 95 ARG A C 1
ATOM 778 O O . ARG A 1 95 ? 14.966 -3.194 -14.861 1.00 93.38 95 ARG A O 1
ATOM 785 N N . ILE A 1 96 ? 13.484 -3.099 -16.564 1.00 95.19 96 ILE A N 1
ATOM 786 C CA . ILE A 1 96 ? 13.784 -1.728 -16.986 1.00 95.19 96 ILE A CA 1
ATOM 787 C C . ILE A 1 96 ? 13.454 -0.737 -15.859 1.00 95.19 96 ILE A C 1
ATOM 789 O O . ILE A 1 96 ? 14.300 0.082 -15.516 1.00 95.19 96 ILE A O 1
ATOM 793 N N . GLU A 1 97 ? 12.283 -0.845 -15.210 1.00 94.31 97 GLU A N 1
ATOM 794 C CA . GLU A 1 97 ? 11.911 0.010 -14.063 1.00 94.31 97 GLU A CA 1
ATOM 795 C C . GLU A 1 97 ? 12.950 -0.098 -12.932 1.00 94.31 97 GLU A C 1
ATOM 797 O O . GLU A 1 97 ? 13.331 0.908 -12.332 1.00 94.31 97 GLU A O 1
ATOM 802 N N . LYS A 1 98 ? 13.443 -1.314 -12.660 1.00 94.62 98 LYS A N 1
ATOM 803 C CA . LYS A 1 98 ? 14.470 -1.552 -11.642 1.00 94.62 98 LYS A CA 1
ATOM 804 C C . LYS A 1 98 ? 15.831 -0.971 -12.040 1.00 94.62 98 LYS A C 1
ATOM 806 O O . LYS A 1 98 ? 16.432 -0.285 -11.221 1.00 94.62 98 LYS A O 1
ATOM 811 N N . ALA A 1 99 ? 16.291 -1.221 -13.264 1.00 96.06 99 ALA A N 1
ATOM 812 C CA . ALA A 1 99 ? 17.574 -0.723 -13.757 1.00 96.06 99 ALA A CA 1
ATOM 813 C C . ALA A 1 99 ? 17.602 0.811 -13.799 1.00 96.06 99 ALA A C 1
ATOM 815 O O . ALA A 1 99 ? 18.554 1.421 -13.325 1.00 96.06 99 ALA A O 1
ATOM 816 N N . ASN A 1 100 ? 16.520 1.442 -14.267 1.00 96.56 100 ASN A N 1
ATOM 817 C CA . ASN A 1 100 ? 16.392 2.898 -14.253 1.00 96.56 100 ASN A CA 1
ATOM 818 C C . ASN A 1 100 ? 16.497 3.450 -12.832 1.00 96.56 100 ASN A C 1
ATOM 820 O O . ASN A 1 100 ? 17.178 4.440 -12.606 1.00 96.56 100 ASN A O 1
ATOM 824 N N . LYS A 1 101 ? 15.864 2.791 -11.855 1.00 96.94 101 LYS A N 1
ATOM 825 C CA . LYS A 1 101 ? 15.969 3.214 -10.461 1.00 96.94 101 LYS A CA 1
ATOM 826 C C . LYS A 1 101 ? 17.401 3.113 -9.922 1.00 96.94 101 LYS A C 1
ATOM 828 O O . LYS A 1 101 ? 17.825 4.013 -9.213 1.00 96.94 101 LYS A O 1
ATOM 833 N N . GLU A 1 102 ? 18.132 2.051 -10.250 1.00 97.19 102 GLU A N 1
ATOM 834 C CA . GLU A 1 102 ? 19.538 1.898 -9.844 1.00 97.19 102 GLU A CA 1
ATOM 835 C C . GLU A 1 102 ? 20.420 3.005 -10.442 1.00 97.19 102 GLU A C 1
ATOM 837 O O . GLU A 1 102 ? 21.270 3.548 -9.743 1.00 97.19 102 GLU A O 1
ATOM 842 N N . VAL A 1 103 ? 20.172 3.389 -11.698 1.00 97.44 103 VAL A N 1
ATOM 843 C CA . VAL A 1 103 ? 20.859 4.517 -12.347 1.00 97.44 103 VAL A CA 1
ATOM 844 C C . VAL A 1 103 ? 20.530 5.844 -11.659 1.00 97.44 103 VAL A C 1
ATOM 846 O O . VAL A 1 103 ? 21.436 6.619 -11.381 1.00 97.44 103 VAL A O 1
ATOM 849 N N . GLU A 1 104 ? 19.258 6.098 -11.349 1.00 97.69 104 GLU A N 1
ATOM 850 C CA . GLU A 1 104 ? 18.816 7.315 -10.650 1.00 97.69 104 GLU A CA 1
ATOM 851 C C . GLU A 1 104 ? 19.376 7.413 -9.226 1.00 97.69 104 GLU A C 1
ATOM 853 O O . GLU A 1 104 ? 19.774 8.488 -8.779 1.00 97.69 104 GLU A O 1
ATOM 858 N N . ASP A 1 105 ? 19.404 6.296 -8.497 1.00 97.69 105 ASP A N 1
ATOM 859 C CA . ASP A 1 105 ? 19.970 6.244 -7.151 1.00 97.69 105 ASP A CA 1
ATOM 860 C C . ASP A 1 105 ? 21.498 6.482 -7.212 1.00 97.69 105 ASP A C 1
ATOM 862 O O . ASP A 1 105 ? 22.011 7.295 -6.446 1.00 97.69 105 ASP A O 1
ATOM 866 N N . ALA A 1 106 ? 22.209 5.897 -8.187 1.00 97.19 106 ALA A N 1
ATOM 867 C CA . ALA A 1 106 ? 23.637 6.156 -8.405 1.00 97.19 106 ALA A CA 1
ATOM 868 C C . ALA A 1 106 ? 23.930 7.605 -8.840 1.00 97.19 106 ALA A C 1
ATOM 870 O O . ALA A 1 106 ? 24.922 8.194 -8.413 1.00 97.19 106 ALA A O 1
ATOM 871 N N . ALA A 1 107 ? 23.071 8.204 -9.669 1.00 97.44 107 ALA A N 1
ATOM 872 C CA . ALA A 1 107 ? 23.208 9.600 -10.080 1.00 97.44 107 ALA A CA 1
ATOM 873 C C . ALA A 1 107 ? 23.116 10.552 -8.877 1.00 97.44 107 ALA A C 1
ATOM 875 O O . ALA A 1 107 ? 23.929 11.467 -8.761 1.00 97.44 107 ALA A O 1
ATOM 876 N N . LYS A 1 108 ? 22.196 10.291 -7.940 1.00 97.44 108 LYS A N 1
ATOM 877 C CA . LYS A 1 108 ? 22.083 11.069 -6.695 1.00 97.44 108 LYS A CA 1
ATOM 878 C C . LYS A 1 108 ? 23.311 10.941 -5.808 1.00 97.44 108 LYS A C 1
ATOM 880 O O . LYS A 1 108 ? 23.742 11.941 -5.252 1.00 97.44 108 LYS A O 1
ATOM 885 N N . GLU A 1 109 ? 23.897 9.750 -5.699 1.00 96.75 109 GLU A N 1
ATOM 886 C CA . GLU A 1 109 ? 25.142 9.567 -4.941 1.00 96.75 109 GLU A CA 1
ATOM 887 C C . GLU A 1 109 ? 26.288 10.406 -5.530 1.00 96.75 109 GLU A C 1
ATOM 889 O O . GLU A 1 109 ? 27.060 11.019 -4.791 1.00 96.75 109 GLU A O 1
ATOM 894 N N . VAL A 1 110 ? 26.375 10.491 -6.863 1.00 96.69 110 VAL A N 1
ATOM 895 C CA . VAL A 1 110 ? 27.350 11.356 -7.544 1.00 96.69 110 VAL A CA 1
ATOM 896 C C . VAL A 1 110 ? 27.056 12.834 -7.284 1.00 96.69 110 VAL A C 1
ATOM 898 O O . VAL A 1 110 ? 27.977 13.585 -6.967 1.00 96.69 110 VAL A O 1
ATOM 901 N N . GLU A 1 111 ? 25.796 13.265 -7.383 1.00 96.44 111 GLU A N 1
ATOM 902 C CA . GLU A 1 111 ? 25.394 14.646 -7.082 1.00 96.44 111 GLU A CA 1
ATOM 903 C C . GLU A 1 111 ? 25.725 15.036 -5.636 1.00 96.44 111 GLU A C 1
ATOM 905 O O . GLU A 1 111 ? 26.315 16.091 -5.401 1.00 96.44 111 GLU A O 1
ATOM 910 N N . GLU A 1 112 ? 25.414 14.173 -4.668 1.00 94.94 112 GLU A N 1
ATOM 911 C CA . GLU A 1 112 ? 25.741 14.379 -3.255 1.00 94.94 112 GLU A CA 1
ATOM 912 C C . GLU A 1 112 ? 27.258 14.472 -3.033 1.00 94.94 112 GLU A C 1
ATOM 914 O O . GLU A 1 112 ? 27.721 15.355 -2.306 1.00 94.94 112 GLU A O 1
ATOM 919 N N . ALA A 1 113 ? 28.050 13.627 -3.704 1.00 92.88 113 ALA A N 1
ATOM 920 C CA . ALA A 1 113 ? 29.509 13.682 -3.639 1.00 92.88 113 ALA A CA 1
ATOM 921 C C . ALA A 1 113 ? 30.075 14.985 -4.231 1.00 92.88 113 ALA A C 1
ATOM 923 O O . ALA A 1 113 ? 30.981 15.584 -3.651 1.00 92.88 113 ALA A O 1
ATOM 924 N N . ILE A 1 114 ? 29.523 15.459 -5.353 1.00 93.38 114 ILE A N 1
ATOM 925 C CA . ILE A 1 114 ? 29.902 16.745 -5.958 1.00 93.38 114 ILE A CA 1
ATOM 926 C C . ILE A 1 114 ? 29.578 17.902 -5.005 1.00 93.38 114 ILE A C 1
ATOM 928 O O . ILE A 1 114 ? 30.419 18.774 -4.789 1.00 93.38 114 ILE A O 1
ATOM 932 N N . ILE A 1 115 ? 28.381 17.910 -4.411 1.00 91.94 115 ILE A N 1
ATOM 933 C CA . ILE A 1 115 ? 27.965 18.934 -3.439 1.00 91.94 115 ILE A CA 1
ATOM 934 C C . ILE A 1 115 ? 28.907 18.949 -2.232 1.00 91.94 115 ILE A C 1
ATOM 936 O O . ILE A 1 115 ? 29.297 20.023 -1.773 1.00 91.94 115 ILE A O 1
ATOM 940 N N . TYR A 1 116 ? 29.289 17.775 -1.728 1.00 88.56 116 TYR A N 1
ATOM 941 C CA . TYR A 1 116 ? 30.232 17.654 -0.620 1.00 88.56 116 TYR A CA 1
ATOM 942 C C . TYR A 1 116 ? 31.596 18.269 -0.959 1.00 88.56 116 TYR A C 1
ATOM 944 O O . TYR A 1 116 ? 32.109 19.083 -0.192 1.00 88.56 116 TYR A O 1
ATOM 952 N N . ILE A 1 117 ? 32.149 17.943 -2.133 1.00 87.00 117 ILE A N 1
ATOM 953 C CA . ILE A 1 117 ? 33.437 18.484 -2.593 1.00 87.00 117 ILE A CA 1
ATOM 954 C C .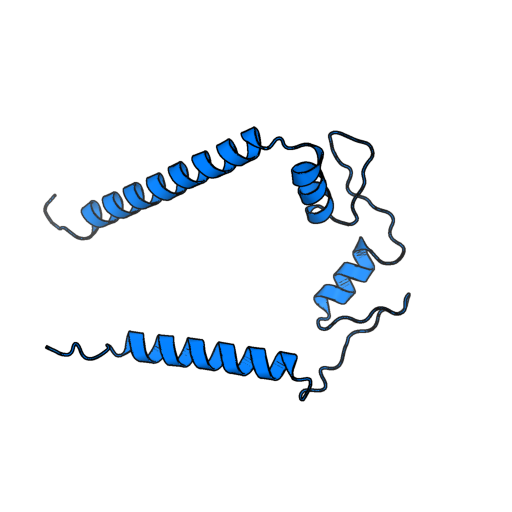 ILE A 1 117 ? 33.388 20.014 -2.701 1.00 87.00 117 ILE A C 1
ATOM 956 O O . ILE A 1 117 ? 34.317 20.675 -2.245 1.00 87.00 117 ILE A O 1
ATOM 960 N N . HIS A 1 118 ? 32.310 20.578 -3.256 1.00 83.06 118 HIS A N 1
ATOM 961 C CA . HIS A 1 118 ? 32.178 22.029 -3.432 1.00 83.06 118 HIS A CA 1
ATOM 962 C C . HIS A 1 118 ? 31.978 22.811 -2.123 1.00 83.06 118 HIS A C 1
ATOM 964 O O . HIS A 1 118 ? 32.347 23.980 -2.068 1.00 83.06 118 HIS A O 1
ATOM 970 N N . ASN A 1 119 ? 31.382 22.216 -1.084 1.00 80.62 119 ASN A N 1
ATOM 971 C CA . ASN A 1 119 ? 31.032 22.945 0.144 1.00 80.62 119 ASN A CA 1
ATOM 972 C C . ASN A 1 119 ? 32.032 22.760 1.300 1.00 80.62 119 ASN A C 1
ATOM 974 O O . ASN A 1 119 ? 32.165 23.664 2.120 1.00 80.62 119 ASN A O 1
ATOM 978 N N . GLU A 1 120 ? 32.724 21.619 1.393 1.00 71.12 120 GLU A N 1
ATOM 979 C CA . GLU A 1 120 ? 33.537 21.257 2.573 1.00 71.12 120 GLU A CA 1
ATOM 980 C C . GLU A 1 120 ? 35.061 21.350 2.336 1.00 71.12 120 GLU A C 1
ATOM 982 O O . GLU A 1 120 ? 35.844 21.175 3.270 1.00 71.12 120 GLU A O 1
ATOM 987 N N . ILE A 1 121 ? 35.510 21.665 1.111 1.00 66.69 121 ILE A N 1
ATOM 988 C CA . ILE A 1 121 ? 36.929 21.895 0.781 1.00 66.69 121 ILE A CA 1
ATOM 989 C C . ILE A 1 121 ? 37.136 23.375 0.403 1.00 66.69 121 ILE A C 1
ATOM 991 O O . ILE A 1 121 ? 36.977 23.738 -0.760 1.00 66.69 121 ILE A O 1
ATOM 995 N N . PRO A 1 122 ? 37.503 24.265 1.346 1.00 55.47 122 PRO A N 1
ATOM 996 C CA . PRO A 1 122 ? 37.727 25.671 1.025 1.00 55.47 122 PRO A CA 1
ATOM 997 C C . PRO A 1 122 ? 39.037 25.850 0.240 1.00 55.47 122 PRO A C 1
ATOM 999 O O . PRO A 1 122 ? 40.118 25.560 0.756 1.00 55.47 122 PRO A O 1
ATOM 1002 N N . GLY A 1 123 ? 38.943 26.358 -0.995 1.00 59.69 123 GLY A N 1
ATOM 1003 C CA . GLY A 1 123 ? 40.099 26.672 -1.853 1.00 59.69 123 GLY A CA 1
ATOM 1004 C C . GLY A 1 123 ? 40.053 26.094 -3.272 1.00 59.69 123 GLY A C 1
ATOM 1005 O O . GLY A 1 123 ? 40.997 26.321 -4.030 1.00 59.69 123 GLY A O 1
ATOM 1006 N N . PHE A 1 124 ? 38.975 25.389 -3.623 1.00 55.59 124 PHE A N 1
ATOM 1007 C CA . PHE A 1 124 ? 38.508 25.205 -4.998 1.00 55.59 124 PHE A CA 1
ATOM 1008 C C . PHE A 1 124 ? 37.176 25.934 -5.188 1.00 55.59 124 PHE A C 1
ATOM 1010 O O . PHE A 1 124 ? 36.433 26.048 -4.186 1.00 55.59 124 PHE A O 1
#

Organism: Lygus hesperus (NCBI:txid30085)

pLDDT: mean 88.78, std 10.59, range [54.12, 97.69]